Protein AF-A0A3M1DC40-F1 (afdb_monomer_lite)

pLDDT: mean 86.84, std 11.52, range [38.91, 96.12]

Secondary structure (DSSP, 8-state):
--EEEEEE--EEETTEEE--EEEEEEEEEEETTEEEEEEEEEE-HHHHHHHT---B-TTT-PEE-SSS-EE-HHHHHHHHSS--PPP---HHHHHHH-TTTTS-----

Structure (mmCIF, N/CA/C/O backbone):
data_AF-A0A3M1DC40-F1
#
_entry.id   AF-A0A3M1DC40-F1
#
loop_
_atom_site.group_PDB
_atom_site.id
_atom_site.type_symbol
_atom_site.label_atom_id
_atom_site.label_alt_id
_atom_site.label_comp_id
_atom_site.label_asym_id
_atom_site.label_entity_id
_atom_site.label_seq_id
_atom_site.pdbx_PDB_ins_code
_atom_site.Cartn_x
_atom_site.Cartn_y
_atom_site.Cartn_z
_atom_site.occupancy
_atom_site.B_iso_or_equiv
_atom_site.auth_seq_id
_atom_site.auth_comp_id
_atom_site.auth_asym_id
_atom_site.auth_atom_id
_atom_site.pdbx_PDB_model_num
ATOM 1 N N . MET A 1 1 ? -18.398 6.927 18.201 1.00 66.75 1 MET A N 1
ATOM 2 C CA . MET A 1 1 ? -17.539 6.997 17.004 1.00 66.75 1 MET A CA 1
ATOM 3 C C . MET A 1 1 ? -16.378 6.053 17.238 1.00 66.75 1 MET A C 1
ATOM 5 O O . MET A 1 1 ? -15.802 6.119 18.318 1.00 66.75 1 MET A O 1
ATOM 9 N N . VAL A 1 2 ? -16.133 5.128 16.313 1.00 81.50 2 VAL A N 1
ATOM 10 C CA . VAL A 1 2 ? -14.939 4.272 16.337 1.00 81.50 2 VAL A CA 1
ATOM 11 C C . VAL A 1 2 ? -13.790 5.093 15.760 1.00 81.50 2 VAL A C 1
ATOM 13 O O . VAL A 1 2 ? -13.984 5.736 14.732 1.00 81.50 2 VAL A O 1
ATOM 16 N N . LEU A 1 3 ? -12.638 5.099 16.425 1.00 86.81 3 LEU A N 1
ATOM 17 C CA . LEU A 1 3 ? -11.400 5.635 15.866 1.00 86.81 3 LEU A CA 1
ATOM 18 C C . LEU A 1 3 ? -10.614 4.465 15.273 1.00 86.81 3 LEU A C 1
ATOM 20 O O . LEU A 1 3 ? -10.393 3.476 15.973 1.00 86.81 3 LEU A O 1
ATOM 24 N N . GLN A 1 4 ? -10.232 4.571 14.003 1.00 90.19 4 GLN A N 1
ATOM 25 C CA . GLN A 1 4 ? -9.327 3.630 13.347 1.00 90.19 4 GLN A CA 1
ATOM 26 C C . GLN A 1 4 ? -8.175 4.415 12.738 1.00 90.19 4 GLN A C 1
ATOM 28 O O . GLN A 1 4 ? -8.411 5.285 11.903 1.00 90.19 4 GLN A O 1
ATOM 33 N N . GLU A 1 5 ? -6.955 4.104 13.158 1.00 90.94 5 GLU A N 1
ATOM 34 C CA . GLU A 1 5 ? -5.742 4.743 12.653 1.00 90.94 5 GLU A CA 1
ATOM 35 C C . GLU A 1 5 ? -4.653 3.694 12.426 1.00 90.94 5 GLU A C 1
ATOM 37 O O . GLU A 1 5 ? -4.468 2.778 13.231 1.00 90.94 5 GLU A O 1
ATOM 42 N N . GLU A 1 6 ? -3.948 3.815 11.305 1.00 92.38 6 GLU A N 1
ATOM 43 C CA . GLU A 1 6 ? -2.776 2.999 11.002 1.00 92.38 6 GLU A CA 1
ATOM 44 C C . GLU A 1 6 ? -1.535 3.659 11.601 1.00 92.38 6 GLU A C 1
ATOM 46 O O . GLU A 1 6 ? -1.327 4.864 11.457 1.00 92.38 6 GLU A O 1
ATOM 51 N N . TYR A 1 7 ? -0.700 2.866 12.263 1.00 91.56 7 TYR A N 1
ATOM 52 C CA . TYR A 1 7 ? 0.495 3.341 12.940 1.00 91.56 7 TYR A CA 1
ATOM 53 C C . TYR A 1 7 ? 1.711 2.539 12.484 1.00 91.56 7 TYR A C 1
ATOM 55 O O . TYR A 1 7 ? 1.751 1.316 12.635 1.00 91.56 7 TYR A O 1
ATOM 63 N N . GLN A 1 8 ? 2.706 3.226 11.921 1.00 89.56 8 GLN A N 1
ATOM 64 C CA . GLN A 1 8 ? 3.998 2.625 11.598 1.00 89.56 8 GLN A CA 1
ATOM 65 C C . GLN A 1 8 ? 4.885 2.670 12.837 1.00 89.56 8 GLN A C 1
ATOM 67 O O . GLN A 1 8 ? 5.149 3.744 13.380 1.00 89.56 8 GLN A O 1
ATOM 72 N N . VAL A 1 9 ? 5.329 1.504 13.296 1.00 89.19 9 VAL A N 1
ATOM 73 C CA . VAL A 1 9 ? 6.203 1.386 14.466 1.00 89.19 9 VAL A CA 1
ATOM 74 C C . VAL A 1 9 ? 7.582 0.976 13.987 1.00 89.19 9 VAL A C 1
ATOM 76 O O . VAL A 1 9 ? 7.695 0.070 13.172 1.00 89.19 9 VAL A O 1
ATOM 79 N N . GLU A 1 10 ? 8.629 1.614 14.498 1.00 88.06 10 GLU A N 1
ATOM 80 C CA . GLU A 1 10 ? 9.995 1.128 14.315 1.00 88.06 10 GLU A CA 1
ATOM 81 C C . GLU A 1 10 ? 10.348 0.207 15.483 1.00 88.06 10 GLU A C 1
ATOM 83 O O . GLU A 1 10 ? 10.361 0.632 16.640 1.00 88.06 10 GLU A O 1
ATOM 88 N N . ILE A 1 11 ? 10.599 -1.066 15.183 1.00 86.62 11 ILE A N 1
ATOM 89 C CA . ILE A 1 11 ? 11.012 -2.067 16.166 1.00 86.62 11 ILE A CA 1
ATOM 90 C C . ILE A 1 11 ? 12.437 -2.488 15.823 1.00 86.62 11 ILE A C 1
ATOM 92 O O . ILE A 1 11 ? 12.702 -2.996 14.736 1.00 86.62 11 ILE A O 1
ATOM 96 N N . ALA A 1 12 ? 13.361 -2.277 16.757 1.00 84.94 12 ALA A N 1
ATOM 97 C CA . ALA A 1 12 ? 14.709 -2.816 16.642 1.00 84.94 12 ALA A CA 1
ATOM 98 C C . ALA A 1 12 ? 14.684 -4.313 16.995 1.00 84.94 12 ALA A C 1
ATOM 100 O O . ALA A 1 12 ? 14.387 -4.673 18.137 1.00 84.94 12 ALA A O 1
ATOM 101 N N . ALA A 1 13 ? 14.997 -5.175 16.029 1.00 76.56 13 ALA A N 1
ATOM 102 C CA . ALA A 1 13 ? 15.088 -6.622 16.192 1.00 76.56 13 ALA A CA 1
ATOM 103 C C . ALA A 1 13 ? 16.531 -7.074 15.900 1.00 76.56 13 ALA A C 1
ATOM 105 O O . ALA A 1 13 ? 16.856 -7.591 14.835 1.00 76.56 13 ALA A O 1
ATOM 106 N N . GLY A 1 14 ? 17.431 -6.860 16.866 1.00 79.62 14 GLY A N 1
ATOM 107 C CA . GLY A 1 14 ? 18.854 -7.173 16.698 1.00 79.62 14 GLY A CA 1
ATOM 108 C C . GLY A 1 14 ? 19.568 -6.155 15.804 1.00 79.62 14 GLY A C 1
ATOM 109 O O . GLY A 1 14 ? 19.561 -4.968 16.119 1.00 79.62 14 GLY A O 1
ATOM 110 N N . GLU A 1 15 ? 20.208 -6.621 14.726 1.00 77.00 15 GLU A N 1
ATOM 111 C CA . GLU A 1 15 ? 20.868 -5.759 13.725 1.00 77.00 15 GLU A CA 1
ATOM 112 C C . GLU A 1 15 ? 19.893 -5.214 12.666 1.00 77.00 15 GLU A C 1
ATOM 114 O O . GLU A 1 15 ? 20.230 -4.273 11.947 1.00 77.00 15 GLU A O 1
ATOM 119 N N . GLU A 1 16 ? 18.680 -5.769 12.579 1.00 77.00 16 GLU A N 1
ATOM 120 C CA . GLU A 1 16 ? 17.659 -5.361 11.616 1.00 77.00 16 GLU A CA 1
ATOM 121 C C . GLU A 1 16 ? 16.579 -4.490 12.279 1.00 77.00 16 GLU A C 1
ATOM 123 O O . GLU A 1 16 ? 16.149 -4.727 13.412 1.00 77.00 16 GLU A O 1
ATOM 128 N N . THR A 1 17 ? 16.121 -3.464 11.557 1.00 81.44 17 THR A N 1
ATOM 129 C CA . THR A 1 17 ? 14.991 -2.622 11.970 1.00 81.44 17 THR A CA 1
ATOM 130 C C . THR A 1 17 ? 13.753 -3.038 11.193 1.00 81.44 17 THR A C 1
ATOM 132 O O . THR A 1 17 ? 13.686 -2.862 9.974 1.00 81.44 17 THR A O 1
ATOM 135 N N . GLU A 1 18 ? 12.742 -3.531 11.901 1.00 84.06 18 GLU A N 1
ATOM 136 C CA . GLU A 1 18 ? 11.439 -3.821 11.320 1.00 84.06 18 GLU A CA 1
ATOM 137 C C . GLU A 1 18 ? 10.516 -2.603 11.420 1.00 84.06 18 GLU A C 1
ATOM 139 O O . GLU A 1 18 ? 10.525 -1.858 12.403 1.00 84.06 18 GLU A O 1
ATOM 144 N N . ARG A 1 19 ? 9.692 -2.406 10.384 1.00 88.38 19 ARG A N 1
ATOM 145 C CA . ARG A 1 19 ? 8.687 -1.334 10.315 1.00 88.38 19 ARG A CA 1
ATOM 146 C C . ARG A 1 19 ? 7.270 -1.892 10.147 1.00 88.38 19 ARG A C 1
ATOM 148 O O . ARG A 1 19 ? 6.682 -1.715 9.075 1.00 88.38 19 ARG A O 1
ATOM 155 N N . PRO A 1 20 ? 6.733 -2.628 11.137 1.00 90.31 20 PRO A N 1
ATOM 156 C CA . PRO A 1 20 ? 5.372 -3.135 11.062 1.00 90.31 20 PRO A CA 1
ATOM 157 C C . PRO A 1 20 ? 4.336 -2.007 11.062 1.00 90.31 20 PRO A C 1
ATOM 159 O O . PRO A 1 20 ? 4.539 -0.927 11.630 1.00 90.31 20 PRO A O 1
ATOM 162 N N . VAL A 1 21 ? 3.197 -2.295 10.438 1.00 91.44 21 VAL A N 1
ATOM 163 C CA . VAL A 1 21 ? 2.018 -1.429 10.434 1.00 91.44 21 VAL A CA 1
ATOM 164 C C . VAL A 1 21 ? 0.971 -2.043 11.351 1.00 91.44 21 VAL A C 1
ATOM 166 O O . VAL A 1 21 ? 0.509 -3.158 11.111 1.00 91.44 21 VAL A O 1
ATOM 169 N N . TYR A 1 22 ? 0.576 -1.304 12.385 1.00 94.19 22 TYR A N 1
ATOM 170 C CA . TYR A 1 22 ? -0.491 -1.700 13.296 1.00 94.19 22 TYR A CA 1
ATOM 171 C C . TYR A 1 22 ? -1.756 -0.892 13.038 1.00 94.19 22 TYR A C 1
ATOM 173 O O . TYR A 1 22 ? -1.703 0.326 12.891 1.00 94.19 22 TYR A O 1
ATOM 181 N N . LEU A 1 23 ? -2.908 -1.557 13.044 1.00 94.06 23 LEU A N 1
ATOM 182 C CA . LEU A 1 23 ? -4.207 -0.896 13.066 1.00 94.06 23 LEU A CA 1
ATOM 183 C C . LEU A 1 23 ? -4.645 -0.715 14.521 1.00 94.06 23 LEU A C 1
ATOM 185 O O . LEU A 1 23 ? -4.960 -1.690 15.210 1.00 94.06 23 LEU A O 1
ATOM 189 N N . LEU A 1 24 ? -4.680 0.536 14.980 1.00 95.12 24 LEU A N 1
ATOM 190 C CA . LEU A 1 24 ? -5.242 0.909 16.270 1.00 95.12 24 LEU A CA 1
ATOM 191 C C . LEU A 1 24 ? -6.737 1.161 16.099 1.00 95.12 24 LEU A C 1
ATOM 193 O O . LEU A 1 24 ? -7.154 2.076 15.393 1.00 95.12 24 LEU A O 1
ATOM 197 N N . SER A 1 25 ? -7.548 0.342 16.763 1.00 94.19 25 SER A N 1
ATOM 198 C CA . SER A 1 25 ? -8.996 0.526 16.829 1.00 94.19 25 SER A CA 1
ATOM 199 C C . SER A 1 25 ? -9.400 0.869 18.257 1.00 94.19 25 SER A C 1
ATOM 201 O O . SER A 1 25 ? -9.195 0.068 19.170 1.00 94.19 25 SER A O 1
ATOM 203 N N . ALA A 1 26 ? -9.989 2.049 18.454 1.00 94.44 26 ALA A N 1
ATOM 204 C CA . ALA A 1 26 ? -10.483 2.498 19.751 1.00 94.44 26 ALA A CA 1
ATOM 205 C C . ALA A 1 26 ? -11.996 2.742 19.708 1.00 94.44 26 ALA A C 1
ATOM 207 O O . ALA A 1 26 ? -12.509 3.508 18.886 1.00 94.44 26 ALA A O 1
ATOM 208 N N . VAL A 1 27 ? -12.723 2.086 20.615 1.00 94.31 27 VAL A N 1
ATOM 209 C CA . VAL A 1 27 ? -14.187 2.142 20.686 1.00 94.31 27 VAL A CA 1
ATOM 210 C C . VAL A 1 27 ? -14.626 2.540 22.095 1.00 94.31 27 VAL A C 1
ATOM 212 O O . VAL A 1 27 ? -14.252 1.866 23.059 1.00 94.31 27 VAL A O 1
ATOM 215 N N . PRO A 1 28 ? -15.443 3.600 22.257 1.00 94.12 28 PRO A N 1
ATOM 216 C CA . PRO A 1 28 ? -16.038 3.906 23.549 1.00 94.12 28 PRO A CA 1
ATOM 217 C C . PRO A 1 28 ? -17.043 2.813 23.923 1.00 94.12 28 PRO A C 1
ATOM 219 O O . PRO A 1 28 ? -17.917 2.462 23.131 1.00 94.12 28 PRO A O 1
ATOM 222 N N . LEU A 1 29 ? -16.947 2.311 25.149 1.00 92.81 29 LEU A N 1
ATOM 223 C CA . LEU A 1 29 ? -17.813 1.264 25.680 1.00 92.81 29 LEU A CA 1
ATOM 224 C C . LEU A 1 29 ? -18.481 1.743 26.970 1.00 92.81 29 LEU A C 1
ATOM 226 O O . LEU A 1 29 ? -17.870 2.445 27.776 1.00 92.81 29 LEU A O 1
ATOM 230 N N . GLN A 1 30 ? -19.741 1.365 27.181 1.00 93.50 30 GLN A N 1
ATOM 231 C CA . GLN A 1 30 ? -20.452 1.624 28.431 1.00 93.50 30 GLN A CA 1
ATOM 232 C C . GLN A 1 30 ? -20.908 0.311 29.054 1.00 93.50 30 GLN A C 1
ATOM 234 O O . GLN A 1 30 ? -21.676 -0.432 28.450 1.00 93.50 30 GLN A O 1
ATOM 239 N N . ILE A 1 31 ? -20.448 0.040 30.275 1.00 93.69 31 ILE A N 1
ATOM 240 C CA . ILE A 1 31 ? -20.847 -1.139 31.051 1.00 93.69 31 ILE A CA 1
ATOM 241 C C . ILE A 1 31 ? -21.349 -0.643 32.404 1.00 93.69 31 ILE A C 1
ATOM 243 O O . ILE A 1 31 ? -20.606 -0.003 33.149 1.00 93.69 31 ILE A O 1
ATOM 247 N N . GLY A 1 32 ? -22.625 -0.899 32.709 1.00 92.88 32 GLY A N 1
ATOM 248 C CA . GLY A 1 32 ? -23.236 -0.512 33.987 1.00 92.88 32 GLY A CA 1
ATOM 249 C C . GLY A 1 32 ? -23.156 0.992 34.288 1.00 92.88 32 GLY A C 1
ATOM 250 O O . GLY A 1 32 ? -22.900 1.377 35.423 1.00 92.88 32 GLY A O 1
ATOM 251 N N . GLY A 1 33 ? -23.283 1.849 33.268 1.00 93.06 33 GLY A N 1
ATOM 252 C CA . GLY A 1 33 ? -23.196 3.310 33.410 1.00 93.06 33 GLY A CA 1
ATOM 253 C C . GLY A 1 33 ? -21.774 3.877 33.542 1.00 93.06 33 GLY A C 1
ATOM 254 O O . GLY A 1 33 ? -21.601 5.095 33.533 1.00 93.06 33 GLY A O 1
ATOM 255 N N . ARG A 1 34 ? -20.739 3.030 33.613 1.00 95.56 34 ARG A N 1
ATOM 256 C CA . ARG A 1 34 ? -19.330 3.453 33.599 1.00 95.56 34 ARG A CA 1
ATOM 257 C C . ARG A 1 34 ? -18.817 3.503 32.158 1.00 95.56 34 ARG A C 1
ATOM 259 O O . ARG A 1 34 ? -19.142 2.630 31.353 1.00 95.56 34 ARG A O 1
ATOM 266 N N . LYS A 1 35 ? -18.027 4.531 31.837 1.00 95.06 35 LYS A N 1
ATOM 267 C CA . LYS A 1 35 ? -17.412 4.725 30.515 1.00 95.06 35 LYS A CA 1
ATOM 268 C C . LYS A 1 35 ? -16.037 4.061 30.477 1.00 95.06 35 LYS A C 1
ATOM 270 O O . LYS A 1 35 ? -15.219 4.293 31.362 1.00 95.06 35 LYS A O 1
ATOM 275 N N . PHE A 1 36 ? -15.794 3.291 29.431 1.00 94.75 36 PHE A N 1
ATOM 276 C CA . PHE A 1 36 ? -14.537 2.621 29.124 1.00 94.75 36 PHE A CA 1
ATOM 277 C C . PHE A 1 36 ? -14.143 2.917 27.674 1.00 94.75 36 PHE A C 1
ATOM 279 O O . PHE A 1 36 ? -14.958 3.397 26.881 1.00 94.75 36 PHE A O 1
ATOM 286 N N . ALA A 1 37 ? -12.906 2.589 27.319 1.00 92.81 37 ALA A N 1
ATOM 287 C CA . ALA A 1 37 ? -12.460 2.503 25.938 1.00 92.81 37 ALA A CA 1
ATOM 288 C C . ALA A 1 37 ? -11.886 1.103 25.714 1.00 92.81 37 ALA A C 1
ATOM 290 O O . ALA A 1 37 ? -10.993 0.678 26.446 1.00 92.81 37 ALA A O 1
ATOM 291 N N . LEU A 1 38 ? -12.418 0.383 24.731 1.00 94.19 38 LEU A N 1
ATOM 292 C CA . LEU A 1 38 ? -11.778 -0.819 24.216 1.00 94.19 38 LEU A CA 1
ATOM 293 C C . LEU A 1 38 ? -10.739 -0.373 23.189 1.00 94.19 38 LEU A C 1
ATOM 295 O O . LEU A 1 38 ? -11.097 0.305 22.227 1.00 94.19 38 LEU A O 1
ATOM 299 N N . VAL A 1 39 ? -9.480 -0.744 23.405 1.00 94.69 39 VAL A N 1
ATOM 300 C CA . VAL A 1 39 ? -8.377 -0.479 22.477 1.00 94.69 39 VAL A CA 1
ATOM 301 C C . VAL A 1 39 ? -7.854 -1.816 21.981 1.00 94.69 39 VAL A C 1
ATOM 303 O O . VAL A 1 39 ? -7.522 -2.688 22.782 1.00 94.69 39 VAL A O 1
ATOM 306 N N . VAL A 1 40 ? -7.805 -1.978 20.664 1.00 94.62 40 VAL A N 1
ATOM 307 C CA . VAL A 1 40 ? -7.290 -3.173 19.997 1.00 94.62 40 VAL A CA 1
ATOM 308 C C . VAL A 1 40 ? -6.156 -2.751 19.074 1.00 94.62 40 VAL A C 1
ATOM 310 O O . VAL A 1 40 ? -6.300 -1.794 18.314 1.00 94.62 40 VAL A O 1
ATOM 313 N N . LEU A 1 41 ? -5.044 -3.476 19.152 1.00 94.31 41 LEU A N 1
ATOM 314 C CA . LEU A 1 41 ? -3.919 -3.379 18.229 1.00 94.31 41 LEU A CA 1
ATOM 315 C C . LEU A 1 41 ? -3.885 -4.654 17.391 1.00 94.31 41 LEU A C 1
ATOM 317 O O . LEU A 1 41 ? -3.912 -5.755 17.942 1.00 94.31 41 LEU A O 1
ATOM 321 N N . GLN A 1 42 ? -3.841 -4.505 16.072 1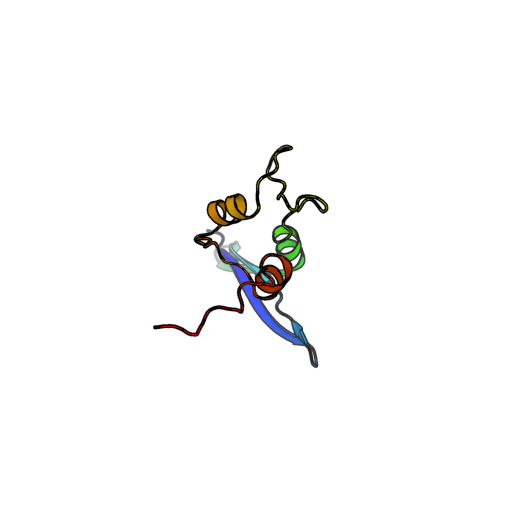.00 94.44 42 GLN A N 1
ATOM 322 C CA . GLN A 1 42 ? -3.737 -5.622 15.134 1.00 94.44 42 GLN A CA 1
ATOM 323 C C . GLN A 1 42 ? -2.545 -5.388 14.214 1.00 94.44 42 GLN A C 1
ATOM 325 O O . GLN A 1 42 ? -2.422 -4.296 13.667 1.00 94.44 42 GLN A O 1
ATOM 330 N N . ASP A 1 43 ? -1.687 -6.391 14.036 1.00 93.75 43 ASP A N 1
ATOM 331 C CA . ASP A 1 43 ? -0.654 -6.349 12.999 1.00 93.75 43 ASP A CA 1
ATOM 332 C C . ASP A 1 43 ? -1.323 -6.521 11.630 1.00 93.75 43 ASP A C 1
ATOM 334 O O . ASP A 1 43 ? -1.980 -7.530 11.364 1.00 93.75 43 ASP A O 1
ATOM 338 N N . VAL A 1 44 ? -1.197 -5.504 10.779 1.00 93.88 44 VAL A N 1
ATOM 339 C CA . VAL A 1 44 ? -1.747 -5.479 9.417 1.00 93.88 44 VAL A CA 1
ATOM 340 C C . VAL A 1 44 ? -0.644 -5.381 8.361 1.00 93.88 44 VAL A C 1
ATOM 342 O O . VAL A 1 44 ? -0.921 -5.118 7.191 1.00 93.88 44 VAL A O 1
ATOM 345 N N . SER A 1 45 ? 0.610 -5.647 8.737 1.00 89.56 45 SER A N 1
ATOM 346 C CA . SER A 1 45 ? 1.779 -5.516 7.860 1.00 89.56 45 SER A CA 1
ATOM 347 C C . SER A 1 45 ? 1.669 -6.365 6.593 1.00 89.56 45 SER A C 1
ATOM 349 O O . SER A 1 45 ? 2.020 -5.909 5.504 1.00 89.56 45 SER A O 1
ATOM 351 N N . GLU A 1 46 ? 1.147 -7.589 6.704 1.00 87.12 46 GLU A N 1
ATOM 352 C CA . GLU A 1 46 ? 0.925 -8.468 5.551 1.00 87.12 46 GLU A CA 1
ATOM 353 C C . GLU A 1 46 ? -0.129 -7.892 4.595 1.00 87.12 46 GLU A C 1
ATOM 355 O O . GLU A 1 46 ? 0.086 -7.857 3.383 1.00 87.12 46 GLU A O 1
ATOM 360 N N . LEU A 1 47 ? -1.229 -7.354 5.130 1.00 86.06 47 LEU A N 1
ATOM 361 C CA . LEU A 1 47 ? -2.276 -6.720 4.328 1.00 86.06 47 LEU A CA 1
ATOM 362 C C . LEU A 1 47 ? -1.745 -5.489 3.586 1.00 86.06 47 LEU A C 1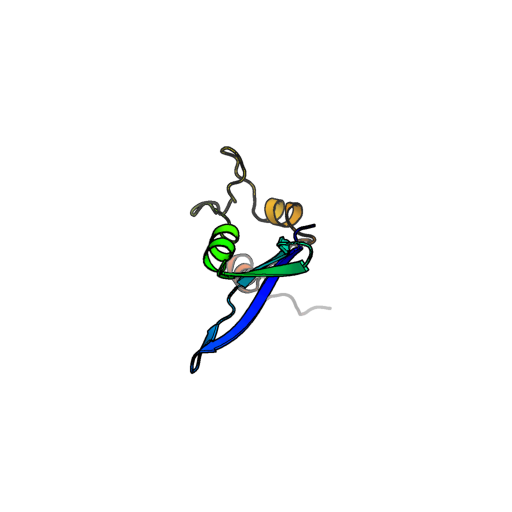
ATOM 364 O O . LEU A 1 47 ? -2.055 -5.323 2.407 1.00 86.06 47 LEU A O 1
ATOM 368 N N . HIS A 1 48 ? -0.915 -4.657 4.226 1.00 83.44 48 HIS A N 1
ATOM 369 C CA . HIS A 1 48 ? -0.264 -3.516 3.565 1.00 83.44 48 HIS A CA 1
ATOM 370 C C . HIS A 1 48 ? 0.675 -3.950 2.448 1.00 83.44 48 HIS A C 1
ATOM 372 O O . HIS A 1 48 ? 0.633 -3.366 1.366 1.00 83.44 48 HIS A O 1
ATOM 378 N N . ARG A 1 49 ? 1.482 -4.996 2.668 1.00 82.38 49 ARG A N 1
ATOM 379 C CA . ARG A 1 49 ? 2.356 -5.547 1.621 1.00 82.38 49 ARG A CA 1
ATOM 380 C C . ARG A 1 49 ? 1.543 -6.043 0.430 1.00 82.38 49 ARG A C 1
ATOM 382 O O . ARG A 1 49 ? 1.861 -5.688 -0.698 1.00 82.38 49 ARG A O 1
ATOM 389 N N . LEU A 1 50 ? 0.478 -6.806 0.678 1.00 79.25 50 LEU A N 1
ATOM 390 C CA . LEU A 1 50 ? -0.389 -7.346 -0.371 1.00 79.25 50 LEU A CA 1
ATOM 391 C C . LEU A 1 50 ? -1.136 -6.244 -1.132 1.00 79.25 50 LEU A C 1
ATOM 393 O O . LEU A 1 50 ? -1.218 -6.304 -2.356 1.00 79.25 50 LEU A O 1
ATOM 397 N N . ARG A 1 51 ? -1.636 -5.214 -0.436 1.00 79.00 51 ARG A N 1
ATOM 398 C CA . ARG A 1 51 ? -2.266 -4.037 -1.064 1.00 79.00 51 ARG A CA 1
ATOM 399 C C . ARG A 1 51 ? -1.275 -3.199 -1.875 1.00 79.00 51 ARG A C 1
ATOM 401 O O . ARG A 1 51 ? -1.684 -2.558 -2.835 1.00 79.00 51 ARG A O 1
ATOM 408 N N . GLY A 1 52 ? 0.007 -3.215 -1.511 1.00 78.62 52 GLY A N 1
ATOM 409 C CA . GLY A 1 52 ? 1.083 -2.550 -2.247 1.00 78.62 52 GLY A CA 1
ATOM 410 C C . GLY A 1 52 ? 1.544 -3.288 -3.509 1.00 78.62 52 GLY A C 1
ATOM 411 O O . GLY A 1 52 ? 2.364 -2.755 -4.257 1.00 78.62 52 GLY A O 1
ATOM 412 N N . LEU A 1 53 ? 1.047 -4.502 -3.773 1.00 82.50 53 LEU A N 1
ATOM 413 C CA . LEU A 1 53 ? 1.400 -5.245 -4.980 1.00 82.50 53 LEU A CA 1
ATOM 414 C C . LEU A 1 53 ? 0.677 -4.665 -6.195 1.00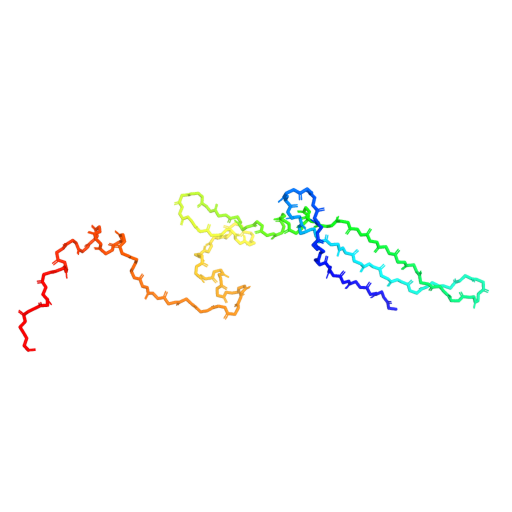 82.50 53 LEU A C 1
ATOM 416 O O . LEU A 1 53 ? -0.534 -4.804 -6.350 1.00 82.50 53 LEU A O 1
ATOM 420 N N . ILE A 1 54 ? 1.449 -4.076 -7.104 1.00 89.25 54 ILE A N 1
ATOM 421 C CA . ILE A 1 54 ? 0.953 -3.608 -8.396 1.00 89.25 54 ILE A CA 1
ATOM 422 C C . ILE A 1 54 ? 1.086 -4.759 -9.409 1.00 89.25 54 ILE A C 1
ATOM 424 O O . ILE A 1 54 ? 2.209 -5.121 -9.776 1.00 89.25 54 ILE A O 1
ATOM 428 N N . PRO A 1 55 ? -0.022 -5.361 -9.881 1.00 90.25 55 PRO A N 1
ATOM 429 C CA . PRO A 1 55 ? 0.033 -6.476 -10.818 1.00 90.25 55 PRO A CA 1
ATOM 430 C C . PRO A 1 55 ? 0.510 -5.993 -12.191 1.00 90.25 55 PRO A C 1
ATOM 432 O O . PRO A 1 55 ? -0.220 -5.327 -12.924 1.00 90.25 55 PRO A O 1
ATOM 435 N N . ILE A 1 56 ? 1.740 -6.352 -12.553 1.00 95.00 56 ILE A N 1
ATOM 436 C CA . ILE A 1 56 ? 2.389 -5.925 -13.794 1.00 95.00 56 ILE A CA 1
ATOM 437 C C . ILE A 1 56 ? 2.556 -7.096 -14.772 1.00 95.00 56 ILE A C 1
ATOM 439 O O . ILE A 1 56 ? 2.899 -8.212 -14.386 1.00 95.00 56 ILE A O 1
ATOM 443 N N . CYS A 1 57 ? 2.335 -6.855 -16.064 1.00 94.94 57 CYS A N 1
ATOM 444 C CA . CYS A 1 57 ? 2.592 -7.839 -17.109 1.00 94.94 57 CYS A CA 1
ATOM 445 C C . CYS A 1 57 ? 4.103 -8.060 -17.236 1.00 94.94 57 CYS A C 1
ATOM 447 O O . CYS A 1 57 ? 4.845 -7.129 -17.553 1.00 94.94 57 CYS A O 1
ATOM 449 N N . SER A 1 58 ? 4.569 -9.298 -17.071 1.00 95.94 58 SER A N 1
ATOM 450 C CA . SER A 1 58 ? 6.000 -9.619 -17.157 1.00 95.94 58 SER A CA 1
ATOM 451 C C . SER A 1 58 ? 6.612 -9.290 -18.522 1.00 95.94 58 SER A C 1
ATOM 453 O O . SER A 1 58 ? 7.797 -8.955 -18.571 1.00 95.94 58 SER A O 1
ATOM 455 N N . TYR A 1 59 ? 5.806 -9.329 -19.591 1.00 96.12 59 TYR A N 1
ATOM 456 C CA . TYR A 1 59 ? 6.234 -9.070 -20.965 1.00 96.12 59 TYR A CA 1
ATOM 457 C C . TYR A 1 59 ? 6.216 -7.577 -21.325 1.00 96.12 59 TYR A C 1
ATOM 459 O O . TYR A 1 59 ? 7.259 -7.004 -21.617 1.00 96.12 59 TYR A O 1
ATOM 467 N N . CYS A 1 60 ? 5.049 -6.924 -21.274 1.00 95.25 60 CYS A N 1
ATOM 468 C CA . CYS A 1 60 ? 4.892 -5.544 -21.758 1.00 95.25 60 CYS A CA 1
ATOM 469 C C . CYS A 1 60 ? 4.916 -4.472 -20.660 1.00 95.25 60 CYS A C 1
ATOM 471 O O . CYS A 1 60 ? 4.743 -3.295 -20.963 1.00 95.25 60 CYS A O 1
ATOM 473 N N . LYS A 1 61 ? 5.078 -4.869 -19.391 1.00 94.56 61 LYS A N 1
ATOM 474 C CA . LYS A 1 61 ? 5.127 -3.987 -18.214 1.00 94.56 61 LYS A CA 1
ATOM 475 C C . LYS A 1 61 ? 3.874 -3.132 -17.973 1.00 94.56 61 LYS A C 1
ATOM 477 O O . LYS A 1 61 ? 3.889 -2.260 -17.116 1.00 94.56 61 LYS A O 1
ATOM 482 N N . LYS A 1 62 ? 2.765 -3.397 -18.672 1.00 95.62 62 LYS A N 1
ATOM 483 C CA . L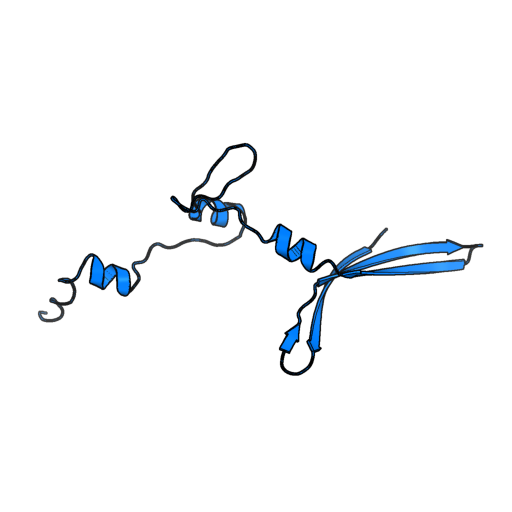YS A 1 62 ? 1.465 -2.781 -18.362 1.00 95.62 62 LYS A CA 1
ATOM 484 C C . LYS A 1 62 ? 0.960 -3.232 -16.996 1.00 95.62 62 LYS A C 1
ATOM 486 O O . LYS A 1 62 ? 1.183 -4.378 -16.611 1.00 95.62 62 LYS A O 1
ATOM 491 N N . ILE A 1 63 ? 0.241 -2.357 -16.310 1.00 94.75 63 ILE A N 1
ATOM 492 C CA . ILE A 1 63 ? -0.396 -2.637 -15.025 1.00 94.75 63 ILE A CA 1
ATOM 493 C C . ILE A 1 63 ? -1.825 -3.105 -15.284 1.00 94.75 63 ILE A C 1
ATOM 495 O O . ILE A 1 63 ? -2.549 -2.483 -16.064 1.00 94.75 63 ILE A O 1
ATOM 499 N N . ARG A 1 64 ? -2.218 -4.211 -14.650 1.00 92.56 64 ARG A N 1
ATOM 500 C CA . ARG A 1 64 ? -3.596 -4.699 -14.691 1.00 92.56 64 ARG A CA 1
ATOM 501 C C . ARG A 1 64 ? -4.455 -3.829 -13.781 1.00 92.56 64 ARG A C 1
ATOM 503 O O . ARG A 1 64 ? -4.174 -3.729 -12.589 1.00 92.56 64 ARG A O 1
ATOM 510 N N . THR A 1 65 ? -5.492 -3.230 -14.344 1.00 87.12 65 THR A N 1
ATOM 511 C CA . THR A 1 65 ? -6.521 -2.494 -13.604 1.00 87.12 65 THR A CA 1
ATOM 512 C C . THR A 1 65 ? -7.789 -3.347 -13.496 1.00 87.12 65 THR A C 1
ATOM 514 O O . THR A 1 65 ? -7.797 -4.512 -13.910 1.00 87.12 65 THR A O 1
ATOM 517 N N . ASP A 1 66 ? -8.846 -2.817 -12.883 1.00 83.75 66 ASP A N 1
ATOM 518 C CA . ASP A 1 66 ? -10.087 -3.564 -12.671 1.00 83.75 66 ASP A CA 1
ATOM 519 C C . ASP A 1 66 ? -10.683 -4.092 -13.988 1.00 83.75 66 ASP A C 1
ATOM 521 O O . ASP A 1 66 ? -10.765 -3.374 -14.988 1.00 83.75 66 ASP A O 1
ATOM 525 N N . GLY A 1 67 ? -11.109 -5.361 -13.955 1.00 75.25 67 GLY A N 1
ATOM 526 C CA . GLY A 1 67 ? -11.786 -6.070 -15.046 1.00 75.25 67 GLY A CA 1
ATOM 527 C C . GLY A 1 67 ? -11.000 -6.109 -16.357 1.00 75.25 67 GLY A C 1
ATOM 528 O O . GLY A 1 67 ? -11.172 -5.220 -17.168 1.00 75.25 67 GLY A O 1
ATOM 529 N N . ASP A 1 68 ? -10.168 -7.132 -16.586 1.00 79.75 68 ASP A N 1
ATOM 530 C CA . ASP A 1 68 ? -9.420 -7.432 -17.836 1.00 79.75 68 ASP A CA 1
ATOM 531 C C . ASP A 1 68 ? -8.698 -6.274 -18.567 1.00 79.75 68 ASP A C 1
ATOM 533 O O . ASP A 1 68 ? -8.135 -6.449 -19.651 1.00 79.75 68 ASP A O 1
ATOM 537 N N . ASN A 1 69 ? -8.629 -5.099 -17.949 1.00 89.19 69 ASN A N 1
ATOM 538 C CA . ASN A 1 69 ? -8.038 -3.898 -18.499 1.00 89.19 69 ASN A CA 1
ATOM 539 C C . ASN A 1 69 ? -6.558 -3.813 -18.124 1.00 89.19 69 ASN A C 1
ATOM 541 O O . ASN A 1 69 ? -6.122 -4.214 -17.042 1.00 89.19 69 ASN A O 1
ATOM 545 N N . TRP A 1 70 ? -5.772 -3.266 -19.049 1.00 95.25 70 TRP A N 1
ATOM 546 C CA . TRP A 1 70 ? -4.331 -3.104 -18.894 1.00 95.25 70 TRP A CA 1
ATOM 547 C C . TRP A 1 70 ? -3.916 -1.702 -19.315 1.00 95.25 70 TRP A C 1
ATOM 549 O O . TRP A 1 70 ? -4.107 -1.303 -20.468 1.00 95.25 70 TRP A O 1
ATOM 559 N N . GLU A 1 71 ? -3.280 -0.973 -18.406 1.00 94.88 71 GLU A N 1
ATOM 560 C CA . GLU A 1 71 ? -2.843 0.401 -18.629 1.00 94.88 71 GLU A CA 1
ATOM 561 C C . GLU A 1 71 ? -1.319 0.521 -18.612 1.00 94.88 71 GLU A C 1
ATOM 563 O O . GLU A 1 71 ? -0.605 -0.311 -18.051 1.00 94.88 71 GLU A O 1
ATOM 568 N N . LYS A 1 72 ? -0.794 1.560 -19.265 1.00 94.56 72 LYS A N 1
ATOM 569 C CA . LYS A 1 72 ? 0.634 1.877 -19.170 1.00 94.56 72 LYS A CA 1
ATOM 570 C C . LYS A 1 72 ? 0.970 2.372 -17.759 1.00 94.56 72 LYS A C 1
ATOM 572 O O . LYS A 1 72 ? 0.130 3.005 -17.119 1.00 94.56 72 LYS A O 1
ATOM 577 N N . VAL A 1 73 ? 2.200 2.123 -17.309 1.00 92.88 73 VAL A N 1
ATOM 578 C CA . VAL A 1 73 ? 2.672 2.507 -15.967 1.00 92.88 73 VAL A CA 1
ATOM 579 C C . VAL A 1 73 ? 2.514 4.005 -15.731 1.00 92.88 73 VAL A C 1
ATOM 581 O O . VAL A 1 73 ? 2.047 4.421 -14.676 1.00 92.88 73 VAL A O 1
ATOM 584 N N . GLU A 1 74 ? 2.822 4.813 -16.741 1.00 92.25 74 GLU A N 1
ATOM 585 C CA . GLU A 1 74 ? 2.765 6.268 -16.657 1.00 92.25 74 GLU A CA 1
ATOM 586 C C . GLU A 1 74 ? 1.342 6.756 -16.380 1.00 92.25 74 GLU A C 1
ATOM 588 O O . GLU A 1 74 ? 1.121 7.600 -15.513 1.00 92.25 74 GLU A O 1
ATOM 593 N N . LYS A 1 75 ? 0.364 6.168 -17.082 1.00 91.62 75 LYS A N 1
ATOM 594 C CA . LYS A 1 75 ? -1.057 6.475 -16.893 1.00 91.62 75 LYS A CA 1
ATOM 595 C C . LYS A 1 75 ? -1.526 6.051 -15.500 1.00 91.62 75 LYS A C 1
ATOM 597 O O . LYS A 1 75 ? -2.233 6.804 -14.839 1.00 91.62 75 LYS A O 1
ATOM 602 N N . PHE A 1 76 ? -1.107 4.873 -15.042 1.00 92.06 76 PHE A N 1
ATOM 603 C CA . PHE A 1 76 ? -1.461 4.380 -13.715 1.00 92.06 76 PHE A CA 1
ATOM 604 C C . PHE A 1 76 ? -0.933 5.300 -12.605 1.00 92.06 76 PHE A C 1
ATOM 606 O O . PHE A 1 76 ? -1.709 5.694 -11.738 1.00 92.06 76 PHE A O 1
ATOM 613 N N . ILE A 1 77 ? 0.350 5.684 -12.655 1.00 91.00 77 ILE A N 1
ATOM 614 C CA . ILE A 1 77 ? 0.973 6.574 -11.660 1.00 91.00 77 ILE A CA 1
ATOM 615 C C . ILE A 1 77 ? 0.274 7.934 -11.639 1.00 91.00 77 ILE A C 1
ATOM 617 O O . ILE A 1 77 ? -0.059 8.421 -10.560 1.00 91.00 77 ILE A O 1
ATOM 621 N N . ALA A 1 78 ? 0.002 8.518 -12.809 1.00 90.75 78 ALA A N 1
ATOM 622 C CA . ALA A 1 78 ? -0.691 9.801 -12.908 1.00 90.75 78 ALA A CA 1
ATOM 623 C C . ALA A 1 78 ? -2.118 9.758 -12.324 1.00 90.75 78 ALA A C 1
ATOM 625 O O . ALA A 1 78 ? -2.576 10.742 -11.756 1.00 90.75 78 ALA A O 1
ATOM 626 N N . ASN A 1 79 ? -2.814 8.620 -12.436 1.00 89.88 79 ASN A N 1
ATOM 627 C CA . ASN A 1 79 ? -4.176 8.458 -11.918 1.00 89.88 79 ASN A CA 1
ATOM 628 C C . ASN A 1 79 ? -4.237 8.155 -10.409 1.00 89.88 79 ASN A C 1
ATOM 630 O O . ASN A 1 79 ? -5.251 8.441 -9.779 1.00 89.88 79 ASN A O 1
ATOM 634 N N . HIS A 1 80 ? -3.190 7.552 -9.835 1.00 88.56 80 HIS A N 1
ATOM 635 C CA . HIS A 1 80 ? -3.186 7.059 -8.446 1.00 88.56 80 HIS A CA 1
ATOM 636 C C . HIS A 1 80 ? -2.231 7.832 -7.525 1.00 88.56 80 HIS A C 1
ATOM 638 O O . HIS A 1 80 ? -2.005 7.431 -6.384 1.00 88.56 80 HIS A O 1
ATOM 644 N N . SER A 1 81 ? -1.647 8.932 -8.000 1.00 87.94 81 SER A N 1
ATOM 645 C CA . SER A 1 81 ? -0.747 9.779 -7.218 1.00 87.94 81 SER A CA 1
ATOM 646 C C . SER A 1 81 ? -0.796 11.230 -7.696 1.00 87.94 81 SER A C 1
ATOM 648 O O . SER A 1 81 ? -1.375 11.537 -8.732 1.00 87.94 81 SER A O 1
ATOM 650 N N . TYR A 1 82 ? -0.139 12.124 -6.961 1.00 87.69 82 TYR A N 1
ATOM 651 C CA . TYR A 1 82 ? 0.078 13.512 -7.384 1.00 87.69 82 TYR A CA 1
ATOM 652 C C . TYR A 1 82 ? 1.365 13.694 -8.215 1.00 87.69 82 TYR A C 1
ATOM 654 O O . TYR A 1 82 ? 1.850 14.814 -8.365 1.00 87.69 82 TYR A O 1
ATOM 662 N N . ALA A 1 83 ? 1.967 12.606 -8.707 1.00 88.88 83 ALA A N 1
ATOM 663 C CA . ALA A 1 83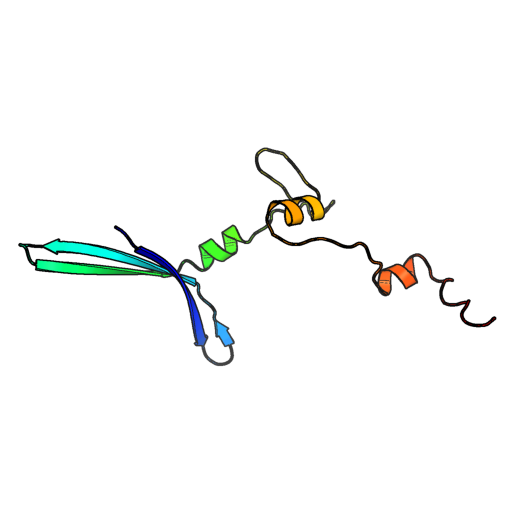 ? 3.231 12.659 -9.432 1.00 88.88 83 ALA A CA 1
ATOM 664 C C . ALA A 1 83 ? 3.041 13.055 -10.905 1.00 88.88 83 ALA A C 1
ATOM 666 O O . ALA A 1 83 ? 2.145 12.564 -11.591 1.00 88.88 83 ALA A O 1
ATOM 667 N N . PHE A 1 84 ? 3.955 13.888 -11.410 1.00 87.50 84 PHE A N 1
ATOM 668 C CA . PHE A 1 84 ? 4.089 14.206 -12.831 1.00 87.50 84 PHE A CA 1
ATOM 669 C C . PHE A 1 84 ? 5.332 13.523 -13.396 1.00 87.50 84 PHE A C 1
ATOM 671 O O . PHE A 1 84 ? 6.395 13.548 -12.777 1.00 87.50 84 PHE A O 1
ATOM 678 N N . LEU A 1 85 ? 5.202 12.929 -14.580 1.00 89.50 85 LEU A N 1
ATOM 679 C CA . LEU A 1 85 ? 6.291 12.218 -15.242 1.00 89.50 85 LEU A CA 1
ATOM 680 C C . LEU A 1 85 ? 6.885 13.089 -16.347 1.00 89.50 85 LEU A C 1
ATOM 682 O O . LEU A 1 85 ? 6.176 13.521 -17.259 1.00 89.50 85 LEU A O 1
ATOM 686 N N . SER A 1 86 ? 8.188 13.344 -16.262 1.00 90.44 86 SER A N 1
ATOM 687 C CA . SER A 1 86 ? 8.969 13.933 -17.347 1.00 90.44 86 SER A CA 1
ATOM 688 C C . SER A 1 86 ? 9.594 12.836 -18.209 1.00 90.44 86 SER A C 1
ATOM 690 O O . SER A 1 86 ? 9.734 11.688 -17.787 1.00 90.44 86 SER A O 1
ATOM 692 N N . HIS A 1 87 ? 9.967 13.195 -19.436 1.00 90.62 87 HIS A N 1
ATOM 693 C CA . HIS A 1 87 ? 10.702 12.304 -20.328 1.00 90.62 87 HIS A CA 1
ATOM 694 C C . HIS A 1 87 ? 12.184 12.682 -20.297 1.00 90.62 87 HIS A C 1
ATOM 696 O O . HIS A 1 87 ? 12.530 13.851 -20.457 1.00 90.62 87 HIS A O 1
ATOM 702 N N . GLY A 1 88 ? 13.048 11.690 -20.102 1.00 90.44 88 GLY A N 1
ATOM 703 C CA . GLY A 1 88 ? 14.501 11.818 -20.147 1.00 90.44 88 GLY A CA 1
ATOM 704 C C . GLY A 1 88 ? 15.128 10.515 -20.637 1.00 90.44 88 GLY A C 1
ATOM 705 O O . GLY A 1 88 ? 14.470 9.473 -20.644 1.00 90.44 88 GLY A O 1
ATOM 706 N N . ILE A 1 89 ? 16.387 10.575 -21.062 1.00 92.38 89 ILE A N 1
ATOM 707 C CA . ILE A 1 89 ? 17.169 9.404 -21.469 1.00 92.38 89 ILE A CA 1
ATOM 708 C C . ILE A 1 89 ? 18.226 9.135 -20.396 1.00 92.38 89 ILE A C 1
ATOM 710 O O . ILE A 1 89 ? 18.948 10.048 -20.003 1.00 92.38 89 ILE A O 1
ATOM 714 N N . CYS A 1 90 ? 18.281 7.914 -19.858 1.00 95.12 90 CYS A N 1
ATOM 715 C CA . CYS A 1 90 ? 19.343 7.559 -18.915 1.00 95.12 90 CYS A CA 1
ATOM 716 C C . CYS A 1 90 ? 20.681 7.376 -19.659 1.00 95.12 90 CYS A C 1
ATOM 718 O O . CYS A 1 90 ? 20.650 7.074 -20.856 1.00 95.12 90 CYS A O 1
ATOM 720 N N . PRO A 1 91 ? 21.834 7.507 -18.974 1.00 93.38 91 PRO A N 1
ATOM 721 C CA . PRO A 1 91 ? 23.152 7.334 -19.592 1.00 93.38 91 PRO A CA 1
ATOM 722 C C . PRO A 1 91 ? 23.284 6.024 -20.381 1.00 93.38 91 PRO A C 1
ATOM 724 O O . PRO A 1 91 ? 23.664 6.055 -21.546 1.00 93.38 91 PRO A O 1
ATOM 727 N N . ASP A 1 92 ? 22.829 4.901 -19.817 1.00 95.75 92 ASP A N 1
ATOM 728 C CA . ASP A 1 92 ? 22.883 3.586 -20.475 1.00 95.75 92 ASP A CA 1
ATOM 729 C C . ASP A 1 92 ? 22.106 3.550 -21.804 1.00 95.75 92 ASP A C 1
ATOM 731 O O . ASP A 1 92 ? 22.507 2.905 -22.773 1.00 95.75 92 ASP A O 1
ATOM 735 N N . CYS A 1 93 ? 20.951 4.224 -21.862 1.00 94.81 93 CYS A N 1
ATOM 736 C CA . CYS A 1 93 ? 20.157 4.305 -23.086 1.00 94.81 93 CYS A CA 1
ATOM 737 C C . CYS A 1 93 ? 20.775 5.277 -24.090 1.00 94.81 93 CYS A C 1
ATOM 739 O O . CYS A 1 93 ? 20.678 5.038 -25.293 1.00 94.81 93 CYS A O 1
ATOM 741 N N . LEU A 1 94 ? 21.394 6.356 -23.613 1.00 93.31 94 LEU A N 1
ATOM 742 C CA . LEU A 1 94 ? 22.096 7.304 -24.468 1.00 93.31 94 LEU A CA 1
ATOM 743 C C . LEU A 1 94 ? 23.274 6.614 -25.164 1.00 93.31 94 LEU A C 1
ATOM 745 O O . LEU A 1 94 ? 23.333 6.637 -26.387 1.00 93.31 94 LEU A O 1
ATOM 749 N N . GLU A 1 95 ? 24.118 5.901 -24.417 1.00 91.94 95 GLU A N 1
ATOM 750 C CA . GLU A 1 95 ? 25.241 5.127 -24.964 1.00 91.94 95 GLU A CA 1
ATOM 751 C C . GLU A 1 95 ? 24.760 4.056 -25.956 1.00 91.94 95 GLU A C 1
ATOM 753 O O . GLU A 1 95 ? 25.308 3.896 -27.045 1.00 91.94 95 GLU A O 1
ATOM 758 N N . LYS A 1 96 ? 23.676 3.347 -25.623 1.00 94.31 96 LYS A N 1
ATOM 759 C CA . LYS A 1 96 ? 23.161 2.252 -26.452 1.00 94.31 96 LYS A CA 1
ATOM 760 C C . LYS A 1 96 ? 22.529 2.706 -27.769 1.00 94.31 96 LYS A C 1
ATOM 762 O O . LYS A 1 96 ? 22.678 2.018 -28.778 1.00 94.31 96 LYS A O 1
ATOM 767 N N . TYR A 1 97 ? 21.742 3.781 -27.748 1.00 92.62 97 TYR A N 1
ATOM 768 C CA . TYR A 1 97 ? 20.940 4.208 -28.903 1.00 92.62 97 TYR A CA 1
ATOM 769 C C . TYR A 1 97 ? 21.524 5.422 -29.633 1.00 92.62 97 TYR A C 1
ATOM 771 O O . TYR A 1 97 ? 21.171 5.652 -30.788 1.00 92.62 97 TYR A O 1
ATOM 779 N N . TYR A 1 98 ? 22.428 6.161 -28.989 1.00 90.06 98 TYR A N 1
ATOM 780 C CA . TYR A 1 98 ? 23.122 7.326 -29.539 1.00 90.06 98 TYR A CA 1
ATOM 781 C C . TYR A 1 98 ? 24.637 7.273 -29.257 1.00 90.06 98 TYR A C 1
ATOM 783 O O . TYR A 1 98 ? 25.195 8.257 -28.758 1.00 90.06 98 TYR A O 1
ATOM 791 N N . PRO A 1 99 ? 25.331 6.170 -29.612 1.00 80.81 99 PRO A N 1
ATOM 792 C CA . PRO A 1 99 ? 26.760 5.998 -29.327 1.00 80.81 99 PRO A CA 1
ATOM 793 C C . PRO A 1 99 ? 27.650 7.070 -29.980 1.00 80.81 99 PRO A C 1
ATOM 795 O O . PRO A 1 99 ? 28.772 7.286 -29.546 1.00 80.81 99 PRO A O 1
ATOM 798 N N . GLU A 1 100 ? 27.160 7.761 -31.014 1.00 75.75 100 GLU A N 1
ATOM 799 C CA . GLU A 1 100 ? 27.911 8.793 -31.745 1.00 75.75 100 GLU A CA 1
ATOM 800 C C . GLU A 1 100 ? 27.695 10.222 -31.208 1.00 75.75 100 GLU A C 1
ATOM 802 O O . GLU A 1 100 ? 28.317 11.166 -31.690 1.00 75.75 100 GLU A O 1
ATOM 807 N N . SER A 1 101 ? 26.825 10.412 -30.209 1.00 62.06 101 SER A N 1
ATOM 808 C CA . SER A 1 101 ? 26.483 11.749 -29.695 1.00 62.06 101 SER A CA 1
ATOM 809 C C . SER A 1 101 ? 27.533 12.381 -28.768 1.00 62.06 101 SER A C 1
ATOM 811 O O . SER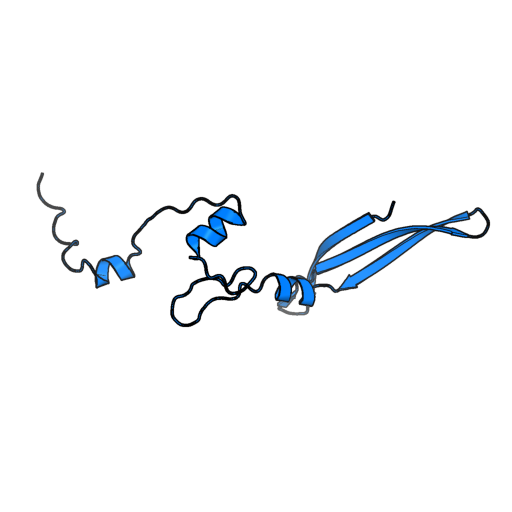 A 1 101 ? 27.396 13.551 -28.420 1.00 62.06 101 SER A O 1
ATOM 813 N N . GLU A 1 102 ? 28.619 11.672 -28.435 1.00 56.75 102 GLU A N 1
ATOM 814 C CA . GLU A 1 102 ? 29.756 12.235 -27.682 1.00 56.75 102 GLU A CA 1
ATOM 815 C C . GLU A 1 102 ? 30.722 13.071 -28.549 1.00 56.75 102 GLU A C 1
ATOM 817 O O . GLU A 1 102 ? 31.705 13.611 -28.047 1.00 56.75 102 GLU A O 1
ATOM 822 N N . ALA A 1 103 ? 30.452 13.228 -29.849 1.00 55.69 103 ALA A N 1
ATOM 823 C CA . ALA A 1 103 ? 31.336 13.926 -30.779 1.00 55.69 103 ALA A CA 1
ATOM 824 C C . ALA A 1 103 ? 30.731 15.218 -31.355 1.00 55.69 103 ALA A C 1
ATOM 826 O O . ALA A 1 103 ? 30.666 15.348 -32.567 1.00 55.69 103 ALA A O 1
ATOM 827 N N . THR A 1 104 ? 30.336 16.186 -30.519 1.00 49.16 104 THR A N 1
ATOM 828 C CA . THR A 1 104 ? 30.404 17.628 -30.864 1.00 49.16 104 THR A CA 1
ATOM 829 C C . THR A 1 104 ? 30.229 18.508 -29.619 1.00 49.16 104 THR A C 1
ATOM 831 O O . THR A 1 104 ? 29.210 19.167 -29.442 1.00 49.16 104 THR A O 1
ATOM 834 N N . GLU A 1 105 ? 31.259 18.585 -28.781 1.00 54.62 105 GLU A N 1
ATOM 835 C CA . GLU A 1 105 ? 31.602 19.834 -28.091 1.00 54.62 105 GLU A CA 1
ATOM 836 C C . GLU A 1 105 ? 33.001 20.230 -28.557 1.00 54.62 105 GLU A C 1
ATOM 838 O O . GLU A 1 105 ? 33.989 19.880 -27.929 1.00 54.62 105 GLU A O 1
ATOM 843 N N . ASN A 1 106 ? 33.087 20.855 -29.733 1.00 53.81 106 ASN A N 1
ATOM 844 C CA . ASN A 1 106 ? 34.195 21.720 -30.150 1.00 53.81 106 ASN A CA 1
ATOM 845 C C . ASN A 1 106 ? 33.829 22.350 -31.499 1.00 53.81 106 ASN A C 1
ATOM 847 O O . ASN A 1 106 ? 34.153 21.794 -32.538 1.00 53.81 106 ASN A O 1
ATOM 851 N N . GLU A 1 107 ? 33.095 23.465 -31.459 1.00 45.28 107 GLU A N 1
ATOM 852 C CA . GLU A 1 107 ? 33.265 24.651 -32.323 1.00 45.28 107 GLU A CA 1
ATOM 853 C C . GLU A 1 107 ? 32.041 25.575 -32.202 1.00 45.28 107 GLU A C 1
ATOM 855 O O . GLU A 1 107 ? 31.094 25.499 -32.989 1.00 45.28 107 GLU A O 1
ATOM 860 N N . LYS A 1 108 ? 32.071 26.477 -31.215 1.00 38.91 108 LYS A N 1
ATOM 861 C CA . LYS A 1 108 ? 32.129 27.936 -31.429 1.00 38.91 108 LYS A CA 1
ATOM 862 C C . LYS A 1 108 ? 32.179 28.702 -30.114 1.00 38.91 108 LYS A C 1
ATOM 864 O O . LYS A 1 108 ? 31.391 28.368 -29.208 1.00 38.91 108 LYS A O 1
#

Radius of gyration: 24.96 Å; chains: 1; bounding box: 57×38×66 Å

Sequence (108 aa):
MVLQEEYQVEIAAGEETERPVYLLSAVPLQIGGRKFALVVLQDVSELHRLRGLIPICSYCKKIRTDGDNWEKVEKFIANHSYAFLSHGICPDCLEKYYPESEATENEK

Foldseek 3Di:
DKDWDKDFDWDDDDPDTDTWIWIWIWDWDADPNDIDIDIDIDTCRVVVVVVPDFCADPPPRWTDDPDRDTHRPQVVCVVPHVDDDDDDADPVRCCVVPVPVVPDPDDD